Protein AF-A0A662LG31-F1 (afdb_monomer)

Mean predicted aligned error: 2.7 Å

Solvent-accessible surface area (backbone atoms only — not comparable to full-atom values): 3878 Å² total; per-residue (Å²): 126,45,72,50,76,45,84,39,51,54,90,47,51,74,58,52,60,54,51,55,65,34,80,56,38,53,74,37,51,74,47,78,45,49,28,63,84,69,80,36,100,50,75,32,31,38,40,36,37,36,36,52,63,69,28,43,52,52,43,55,58,54,49,54,71,65,77,106

Sequence (68 aa):
MVYAIFEVKKEDKSKIEKVLKDDLVSRQSITTREASALDIDKDVIYVKIEGSEEGVNRAEELFKEISA

Nearest PDB structures (foldseek):
  3ta0-assembly2_F  TM=6.985E-01  e=2.536E-01  Archaeoglobus fulgidus DSM 4304
  3ncp-assembly3_C  TM=6.730E-01  e=4.507E-01  Archaeoglobus fulgidus
  1gnk-assembly1_A  TM=6.548E-01  e=5.458E-01  Escherichia coli
  2xzw-assembly2_E  TM=7.088E-01  e=2.695E+00  Synechococcus elongatus PCC 7942 = FACHB-805
  4ush-assembly1_B  TM=6.145E-01  e=2.372E+00  Chlamydomonas reinhardtii

Structure (mmCIF, N/CA/C/O backbone):
data_AF-A0A662LG31-F1
#
_entry.id   AF-A0A662LG31-F1
#
loop_
_atom_site.group_PDB
_atom_site.id
_atom_site.type_symbol
_atom_site.label_atom_id
_atom_site.label_alt_id
_atom_site.label_comp_id
_atom_site.label_asym_id
_atom_site.label_entity_id
_atom_site.label_seq_id
_atom_site.pdbx_PDB_ins_code
_atom_site.Cartn_x
_atom_site.Cartn_y
_atom_site.Cartn_z
_atom_site.occupancy
_atom_site.B_iso_or_equiv
_atom_site.auth_seq_id
_atom_site.auth_comp_id
_atom_site.auth_asym_id
_atom_site.auth_atom_id
_atom_site.pdbx_PDB_model_num
ATOM 1 N N . MET A 1 1 ? 1.542 -4.177 -16.904 1.00 80.44 1 MET A N 1
ATOM 2 C CA . MET A 1 1 ? 1.443 -3.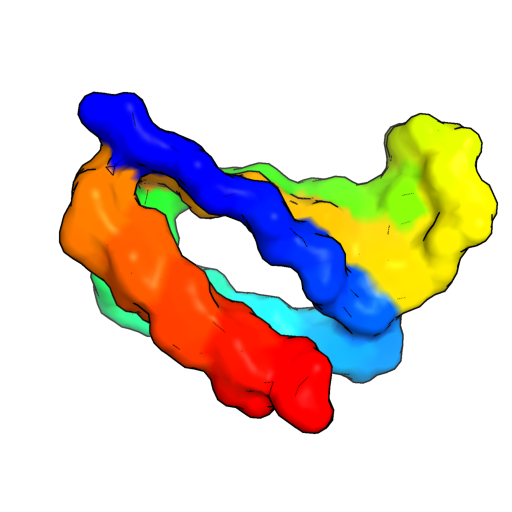264 -15.747 1.00 80.44 1 MET A CA 1
ATOM 3 C C . MET A 1 1 ? 0.429 -3.870 -14.803 1.00 80.44 1 MET A C 1
ATOM 5 O O . MET A 1 1 ? -0.602 -4.333 -15.282 1.00 80.44 1 MET A O 1
ATOM 9 N N . VAL A 1 2 ? 0.770 -3.959 -13.524 1.00 97.81 2 VAL A N 1
ATOM 10 C CA . VAL A 1 2 ? -0.042 -4.609 -12.483 1.00 97.81 2 VAL A CA 1
AT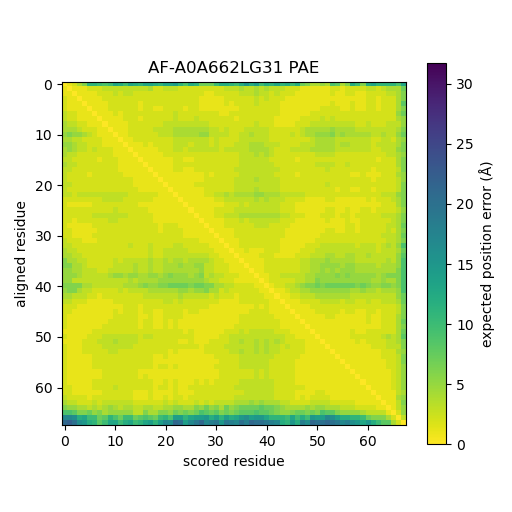OM 11 C C . VAL A 1 2 ? -0.245 -3.643 -11.320 1.00 97.81 2 VAL A C 1
ATOM 13 O O . VAL A 1 2 ? 0.433 -2.614 -11.251 1.00 97.81 2 VAL A O 1
ATOM 16 N N . TYR A 1 3 ? -1.181 -3.956 -10.427 1.00 98.19 3 TYR A N 1
ATOM 17 C CA . TYR A 1 3 ? -1.417 -3.169 -9.223 1.00 98.19 3 TYR A CA 1
ATOM 18 C C . TY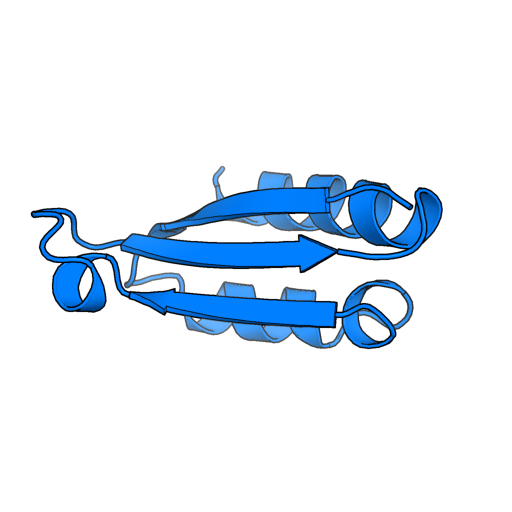R A 1 3 ? -1.794 -4.054 -8.036 1.00 98.19 3 TYR A C 1
ATOM 20 O O . TYR A 1 3 ? -2.347 -5.138 -8.216 1.00 98.19 3 TYR A O 1
ATOM 28 N N . ALA A 1 4 ? -1.551 -3.540 -6.833 1.00 97.62 4 ALA A N 1
ATOM 29 C CA . ALA A 1 4 ? -2.029 -4.097 -5.573 1.00 97.62 4 ALA A CA 1
ATOM 30 C C . ALA A 1 4 ? -2.582 -2.977 -4.679 1.00 97.62 4 ALA A C 1
ATOM 32 O O . ALA A 1 4 ? -2.184 -1.813 -4.79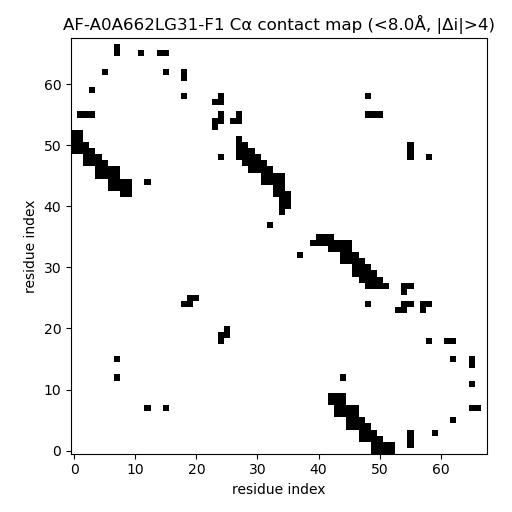8 1.00 97.62 4 ALA A O 1
ATOM 33 N N . ILE A 1 5 ? -3.523 -3.327 -3.800 1.00 97.38 5 ILE A N 1
ATOM 34 C CA . ILE A 1 5 ? -4.065 -2.429 -2.775 1.00 97.38 5 ILE A CA 1
ATOM 35 C C . ILE A 1 5 ? -3.848 -3.081 -1.417 1.00 97.38 5 ILE A C 1
ATOM 37 O O . ILE A 1 5 ? -4.286 -4.207 -1.189 1.00 97.38 5 ILE A O 1
ATOM 41 N N . PHE A 1 6 ? -3.206 -2.346 -0.520 1.00 96.50 6 PHE A N 1
ATOM 42 C CA . PHE A 1 6 ? -2.919 -2.773 0.841 1.00 96.50 6 PHE A CA 1
ATOM 43 C C . PHE A 1 6 ? -3.832 -2.032 1.814 1.00 96.50 6 PHE A C 1
ATOM 45 O O . PHE A 1 6 ? -3.982 -0.815 1.713 1.00 96.50 6 PHE A O 1
ATOM 52 N N . GLU A 1 7 ? -4.436 -2.762 2.749 1.00 95.38 7 GLU A N 1
ATOM 53 C CA . GLU A 1 7 ? -5.183 -2.210 3.882 1.00 95.38 7 GLU A CA 1
ATOM 54 C C . GLU A 1 7 ? -4.261 -2.227 5.107 1.00 95.38 7 GLU A C 1
ATOM 56 O O . GLU A 1 7 ? -3.794 -3.286 5.523 1.00 95.38 7 GLU A O 1
ATOM 61 N N . VAL A 1 8 ? -3.965 -1.056 5.671 1.00 94.88 8 VAL A N 1
ATOM 62 C CA . VAL A 1 8 ? -3.073 -0.916 6.831 1.00 94.88 8 VAL A CA 1
ATOM 63 C C . VAL A 1 8 ? -3.793 -0.143 7.923 1.00 94.88 8 VAL A C 1
ATOM 65 O O . VAL A 1 8 ? -4.436 0.866 7.642 1.00 94.88 8 VAL A O 1
ATOM 68 N N . LYS A 1 9 ? -3.695 -0.583 9.179 1.00 94.50 9 LYS A N 1
ATOM 69 C CA . LYS A 1 9 ? -4.305 0.144 10.298 1.00 94.50 9 LYS A CA 1
ATOM 70 C C . LYS A 1 9 ? -3.740 1.557 10.403 1.00 94.50 9 LYS A C 1
ATOM 72 O O . LYS A 1 9 ? -2.550 1.781 10.175 1.00 94.50 9 LYS A O 1
ATOM 77 N N . LYS A 1 10 ? -4.574 2.518 10.798 1.00 91.62 10 LYS A N 1
ATOM 78 C CA . LYS A 1 10 ? -4.155 3.924 10.893 1.00 91.62 10 LYS A CA 1
ATOM 79 C C . LYS A 1 10 ? -3.013 4.147 11.895 1.00 91.62 10 LYS A C 1
ATOM 81 O O . LYS A 1 10 ? -2.157 4.999 11.657 1.00 91.62 10 LYS A O 1
ATOM 86 N N . GLU A 1 11 ? -2.947 3.344 12.960 1.00 92.69 11 GLU A N 1
ATOM 87 C CA . GLU A 1 11 ? -1.844 3.344 13.938 1.00 92.69 11 GLU A CA 1
ATOM 88 C C . GLU A 1 11 ? -0.474 3.010 13.312 1.00 92.69 11 GLU A C 1
ATOM 90 O O . GLU A 1 11 ? 0.558 3.544 13.724 1.00 92.69 11 GLU A O 1
ATOM 95 N 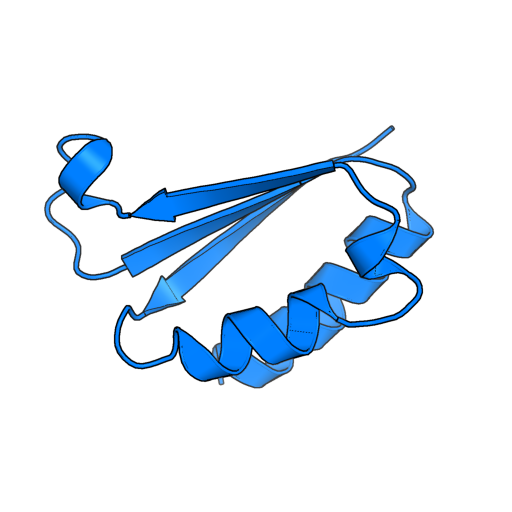N . ASP A 1 12 ? -0.463 2.218 12.239 1.00 93.12 12 ASP A N 1
ATOM 96 C CA . ASP A 1 12 ? 0.740 1.761 11.542 1.00 93.12 12 ASP A CA 1
ATOM 97 C C . ASP A 1 12 ? 1.174 2.698 10.404 1.00 93.12 12 ASP A C 1
ATOM 99 O O . ASP A 1 12 ? 2.064 2.366 9.617 1.00 93.12 12 ASP A O 1
ATOM 103 N N . LYS A 1 13 ? 0.617 3.915 10.327 1.00 90.69 13 LYS A N 1
ATOM 104 C CA . LYS A 1 13 ? 0.965 4.914 9.300 1.00 90.69 13 LYS A CA 1
ATOM 105 C C . LYS A 1 13 ? 2.474 5.151 9.173 1.00 90.69 13 LYS A C 1
ATOM 107 O O . LYS A 1 13 ? 2.988 5.309 8.070 1.00 90.69 13 LYS A O 1
ATOM 112 N N . SER A 1 14 ? 3.205 5.131 10.288 1.00 92.38 14 SER A N 1
ATOM 113 C CA . SER A 1 14 ? 4.667 5.291 10.282 1.00 92.38 14 SER A CA 1
ATOM 114 C C . SER A 1 14 ? 5.410 4.133 9.601 1.00 92.38 14 SER A C 1
ATOM 116 O O . SER A 1 14 ? 6.503 4.336 9.070 1.00 92.38 14 SER A O 1
ATOM 118 N N . LYS A 1 15 ? 4.833 2.925 9.594 1.00 94.19 15 LYS A N 1
ATOM 119 C CA . LYS A 1 15 ? 5.374 1.756 8.896 1.00 94.19 15 LYS A CA 1
ATOM 120 C C . LYS A 1 15 ? 5.128 1.857 7.388 1.00 94.19 15 LYS A C 1
ATOM 122 O O . LYS A 1 15 ? 6.035 1.539 6.626 1.00 94.19 15 LYS A O 1
ATOM 127 N N . ILE A 1 16 ? 3.977 2.394 6.960 1.00 94.88 16 ILE A N 1
ATOM 128 C CA . ILE A 1 16 ? 3.683 2.669 5.538 1.00 94.88 16 ILE A CA 1
ATOM 129 C C . ILE A 1 16 ? 4.788 3.537 4.925 1.00 94.88 16 ILE A C 1
ATOM 131 O O . ILE A 1 16 ? 5.375 3.171 3.911 1.00 94.88 16 ILE A O 1
ATOM 135 N N . GLU A 1 17 ? 5.139 4.645 5.583 1.00 94.00 17 GLU A N 1
ATOM 136 C CA . GLU A 1 17 ? 6.187 5.573 5.127 1.00 94.00 17 GLU A CA 1
ATOM 137 C C . GLU A 1 17 ? 7.554 4.901 4.921 1.00 94.00 17 GLU A C 1
ATOM 139 O O . GLU A 1 17 ? 8.353 5.365 4.108 1.00 94.00 17 GLU A O 1
ATOM 144 N N . LYS A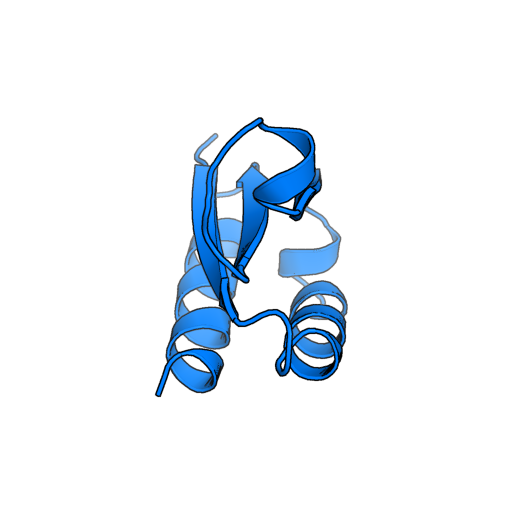 1 18 ? 7.850 3.814 5.646 1.00 95.12 18 LYS A N 1
ATOM 145 C CA . LYS A 1 18 ? 9.086 3.045 5.445 1.00 95.12 18 LYS A CA 1
ATOM 146 C C . LYS A 1 18 ? 9.033 2.231 4.155 1.00 95.12 18 LYS A C 1
ATOM 148 O O . LYS A 1 18 ? 10.015 2.237 3.422 1.00 95.12 18 LYS A O 1
ATOM 153 N N . VAL A 1 19 ? 7.899 1.594 3.853 1.00 96.38 19 VAL A N 1
ATOM 154 C CA . VAL A 1 19 ? 7.710 0.837 2.601 1.00 96.38 19 VAL A CA 1
ATOM 155 C C . VAL A 1 19 ? 7.784 1.751 1.393 1.00 96.38 19 VAL A C 1
ATOM 157 O O . VAL A 1 19 ? 8.459 1.437 0.421 1.00 96.38 19 VAL A O 1
ATOM 160 N N . LEU A 1 20 ? 7.138 2.916 1.466 1.00 96.12 20 LEU A N 1
ATOM 161 C CA . LEU A 1 20 ? 7.100 3.857 0.345 1.00 96.12 20 LEU A CA 1
ATOM 162 C C . LEU A 1 20 ? 8.471 4.472 0.018 1.00 96.12 20 LEU A C 1
ATOM 164 O O . LEU A 1 20 ? 8.628 5.068 -1.043 1.00 96.12 20 LEU A O 1
ATOM 168 N N . LYS A 1 21 ? 9.459 4.324 0.910 1.00 96.62 21 LYS A N 1
ATOM 169 C CA . LYS A 1 21 ? 10.853 4.742 0.702 1.00 96.62 21 LYS A CA 1
ATOM 170 C C . LYS A 1 21 ? 11.754 3.633 0.157 1.00 96.62 21 LYS A C 1
ATOM 172 O O . LYS A 1 21 ? 12.923 3.907 -0.104 1.00 96.62 21 LYS A O 1
ATOM 177 N N . ASP A 1 22 ? 11.252 2.408 0.003 1.00 97.81 22 ASP A N 1
ATOM 178 C CA . ASP A 1 22 ? 11.997 1.340 -0.664 1.00 97.81 22 ASP A CA 1
ATOM 179 C C . ASP A 1 22 ? 12.314 1.745 -2.115 1.00 97.81 22 ASP A C 1
ATOM 181 O O . ASP A 1 22 ? 11.509 2.388 -2.796 1.00 97.81 22 ASP A O 1
ATOM 185 N N . ASP A 1 23 ? 13.513 1.401 -2.582 1.00 97.38 23 ASP A N 1
ATOM 186 C CA . ASP A 1 23 ? 14.028 1.843 -3.881 1.00 97.38 23 ASP A CA 1
ATOM 187 C C . ASP A 1 23 ? 13.168 1.361 -5.059 1.00 97.38 23 ASP A C 1
ATOM 189 O O . ASP A 1 23 ? 12.988 2.099 -6.026 1.00 97.38 23 ASP A O 1
ATOM 193 N N . LEU A 1 24 ? 12.588 0.160 -4.980 1.00 97.62 24 LEU A N 1
ATOM 194 C CA . LEU A 1 24 ? 11.743 -0.370 -6.051 1.00 97.62 24 LEU A CA 1
ATOM 195 C C . LEU A 1 24 ? 10.301 0.118 -5.935 1.00 97.62 24 LEU A C 1
ATOM 197 O O . LEU A 1 24 ? 9.667 0.387 -6.958 1.00 97.62 24 LEU A O 1
ATOM 201 N N . VAL A 1 25 ? 9.786 0.256 -4.711 1.00 97.94 25 VAL A N 1
ATOM 202 C CA . VAL A 1 25 ? 8.412 0.723 -4.466 1.00 97.94 25 VAL A CA 1
ATOM 203 C C . VAL A 1 25 ? 8.254 2.203 -4.811 1.00 97.94 25 VAL A C 1
ATOM 205 O O . VAL A 1 25 ? 7.291 2.581 -5.475 1.00 97.94 25 VAL A O 1
ATOM 208 N N . SER A 1 26 ? 9.216 3.041 -4.419 1.00 97.94 26 SER A N 1
ATOM 209 C CA . SER A 1 26 ? 9.182 4.499 -4.625 1.00 97.94 26 SER A CA 1
ATOM 210 C C . SER A 1 26 ? 9.191 4.930 -6.097 1.00 97.94 26 SER A C 1
ATOM 212 O O . SER A 1 26 ? 8.831 6.063 -6.413 1.00 97.94 26 SER A O 1
ATOM 214 N N . ARG A 1 27 ? 9.573 4.028 -7.010 1.00 97.75 27 ARG A N 1
ATOM 215 C CA . ARG A 1 27 ? 9.551 4.242 -8.467 1.00 97.75 27 ARG A CA 1
ATOM 216 C C . ARG A 1 27 ? 8.177 4.001 -9.094 1.00 97.75 27 ARG A C 1
ATOM 218 O O . ARG A 1 27 ? 8.000 4.287 -10.2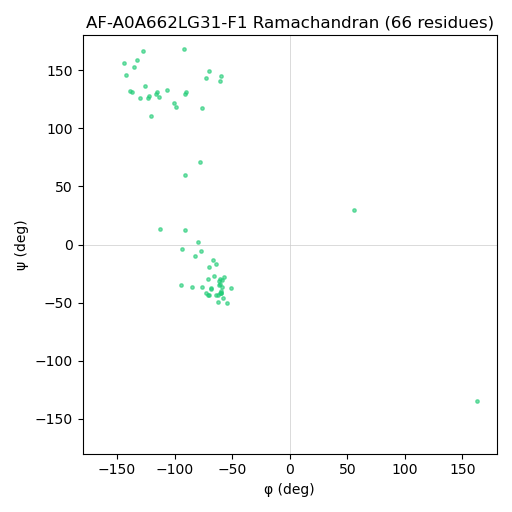77 1.00 97.75 27 ARG A O 1
ATOM 225 N N . GLN A 1 28 ? 7.232 3.446 -8.337 1.00 98.19 28 GLN A N 1
ATOM 226 C CA . GLN A 1 28 ? 5.899 3.098 -8.822 1.00 98.19 28 GLN A CA 1
ATOM 227 C C . GLN A 1 28 ? 4.896 4.233 -8.604 1.00 98.19 28 GLN A C 1
ATOM 229 O O . GLN A 1 28 ? 5.141 5.188 -7.867 1.00 98.19 28 GLN A O 1
ATOM 234 N N . SER A 1 29 ? 3.727 4.110 -9.232 1.00 98.31 29 SER A N 1
ATOM 235 C CA . SER A 1 29 ? 2.599 4.999 -8.967 1.00 98.31 29 SER A CA 1
ATOM 236 C C . SER A 1 29 ? 1.952 4.617 -7.637 1.00 98.31 29 SER A C 1
ATOM 238 O O . SER A 1 29 ? 1.443 3.505 -7.486 1.00 98.31 29 SER A O 1
ATOM 240 N N . ILE A 1 30 ? 1.978 5.536 -6.668 1.00 98.25 30 ILE A N 1
ATOM 241 C CA . ILE A 1 30 ? 1.495 5.315 -5.300 1.00 98.25 30 ILE A CA 1
ATOM 242 C C . ILE A 1 30 ? 0.295 6.228 -5.033 1.00 98.25 30 ILE A C 1
ATOM 244 O O . ILE A 1 30 ? 0.343 7.432 -5.280 1.00 98.25 30 ILE A O 1
ATOM 248 N N . THR A 1 31 ? -0.795 5.674 -4.504 1.00 97.75 31 THR A N 1
ATOM 249 C CA . THR A 1 31 ? -1.959 6.442 -4.038 1.00 97.75 31 THR A CA 1
ATOM 250 C C . THR A 1 31 ? -2.348 6.001 -2.638 1.00 97.75 31 THR A C 1
ATOM 252 O O . THR A 1 31 ? -2.630 4.827 -2.420 1.00 97.75 31 THR A O 1
ATOM 255 N N . THR A 1 32 ? -2.445 6.952 -1.712 1.00 96.19 32 THR A N 1
ATOM 256 C CA . THR A 1 32 ? -2.814 6.686 -0.317 1.00 96.19 32 THR A CA 1
ATOM 257 C C . THR A 1 32 ? -4.132 7.377 0.018 1.00 96.19 32 THR A C 1
ATOM 259 O O . THR A 1 32 ? -4.294 8.570 -0.250 1.00 96.19 32 THR A O 1
ATOM 262 N N . ARG A 1 33 ? -5.087 6.644 0.596 1.00 96.44 33 ARG A N 1
ATOM 263 C CA . ARG A 1 33 ? -6.397 7.169 1.017 1.00 96.44 33 ARG A CA 1
ATOM 264 C C . ARG A 1 33 ? -6.801 6.587 2.363 1.00 96.44 33 ARG A C 1
ATOM 266 O O . ARG A 1 33 ? -6.741 5.381 2.556 1.00 96.44 33 ARG A O 1
ATOM 273 N N . GLU A 1 34 ? -7.245 7.436 3.283 1.00 95.38 34 GLU A N 1
ATOM 274 C CA . GLU A 1 34 ? -7.899 6.963 4.508 1.00 95.38 34 GLU A CA 1
ATOM 275 C C . GLU A 1 34 ? -9.302 6.436 4.174 1.00 95.38 34 GLU A C 1
ATOM 277 O O . GLU A 1 34 ? -9.983 7.004 3.319 1.00 95.38 34 GLU A O 1
ATOM 282 N N . ALA A 1 35 ? -9.744 5.369 4.844 1.00 95.69 35 ALA A N 1
ATOM 283 C CA . ALA A 1 35 ? -11.069 4.781 4.638 1.00 95.69 35 ALA A CA 1
ATOM 284 C C . ALA A 1 35 ? -12.210 5.780 4.903 1.00 95.69 35 ALA A C 1
ATOM 286 O O . ALA A 1 35 ? -13.177 5.824 4.144 1.00 95.69 35 ALA A O 1
ATOM 287 N N . SER A 1 36 ? -12.044 6.658 5.896 1.00 94.00 36 SER A N 1
ATOM 288 C CA . SER A 1 36 ? -12.982 7.747 6.197 1.00 94.00 36 SER A CA 1
ATOM 289 C C . SER A 1 36 ? -13.186 8.716 5.028 1.00 94.00 36 SER A C 1
ATOM 291 O O . SER A 1 36 ? -14.275 9.250 4.859 1.00 94.00 36 SER A O 1
ATOM 293 N N . ALA A 1 37 ? -12.170 8.921 4.182 1.00 94.44 37 ALA A N 1
ATOM 294 C CA . ALA A 1 37 ? -12.273 9.760 2.986 1.00 94.44 37 ALA A CA 1
ATOM 295 C C . ALA A 1 37 ? -13.010 9.070 1.822 1.00 94.44 37 ALA A C 1
ATOM 297 O O . ALA A 1 37 ? -13.215 9.690 0.780 1.00 94.44 37 ALA A O 1
ATOM 298 N N . LEU A 1 38 ? -13.351 7.788 1.980 1.00 93.12 38 LEU A N 1
ATOM 299 C CA . LEU A 1 38 ? -14.108 6.968 1.035 1.00 93.12 38 LEU A CA 1
ATOM 300 C C . LEU A 1 38 ? -15.493 6.591 1.590 1.00 93.12 38 LEU A C 1
ATOM 302 O O . LEU A 1 38 ? -16.113 5.671 1.065 1.00 93.12 38 LEU A O 1
ATOM 306 N N . ASP A 1 39 ? -15.942 7.250 2.666 1.00 94.69 39 ASP A N 1
ATOM 307 C CA . ASP A 1 39 ? -17.178 6.927 3.393 1.00 94.69 39 ASP A CA 1
ATOM 308 C C . ASP A 1 39 ? -17.230 5.466 3.896 1.00 94.69 39 ASP A C 1
ATOM 310 O O . ASP A 1 39 ? -18.296 4.866 4.035 1.00 94.69 39 ASP A O 1
ATOM 314 N N . ILE A 1 40 ? -16.061 4.876 4.184 1.00 94.75 40 ILE A N 1
ATOM 315 C CA . ILE A 1 40 ? -15.927 3.531 4.751 1.00 94.75 40 ILE A CA 1
ATOM 316 C C . ILE A 1 40 ? -15.667 3.651 6.255 1.00 94.75 40 ILE A C 1
ATOM 318 O O . ILE A 1 40 ? -14.659 4.223 6.674 1.00 94.75 40 ILE A O 1
ATOM 322 N N . ASP A 1 41 ? -16.541 3.047 7.062 1.00 93.56 41 ASP A N 1
ATOM 323 C CA . ASP A 1 41 ? -16.423 3.000 8.524 1.00 93.56 41 ASP A CA 1
ATOM 324 C C . ASP A 1 41 ? -15.390 1.949 8.975 1.00 93.56 41 ASP A C 1
ATOM 326 O O . ASP A 1 41 ? -15.711 0.859 9.452 1.00 93.56 41 ASP A O 1
ATOM 330 N N . LYS A 1 42 ? -14.113 2.252 8.726 1.00 94.31 42 LYS A N 1
ATOM 331 C CA . LYS A 1 42 ? -12.945 1.491 9.183 1.00 94.31 42 LYS A CA 1
ATOM 332 C C . LYS A 1 42 ? -11.816 2.451 9.557 1.00 94.31 42 LYS A C 1
ATOM 334 O O . LYS A 1 42 ? -11.600 3.448 8.874 1.00 94.31 42 LYS A O 1
ATOM 339 N N . ASP A 1 43 ? -11.017 2.102 10.563 1.00 94.75 43 ASP A N 1
ATOM 340 C CA . ASP A 1 43 ? -9.824 2.877 10.943 1.00 94.75 43 ASP A CA 1
ATOM 341 C C . ASP A 1 43 ? -8.555 2.387 10.218 1.00 94.75 43 ASP A C 1
ATOM 343 O O . ASP A 1 43 ? -7.583 1.908 10.811 1.00 94.75 43 ASP A O 1
ATOM 347 N N . VAL A 1 44 ? -8.595 2.449 8.885 1.00 95.94 44 VAL A N 1
ATOM 348 C CA . VAL A 1 44 ? -7.529 1.948 8.004 1.00 95.94 44 VAL A CA 1
ATOM 349 C C . VAL A 1 44 ? -7.152 2.962 6.927 1.00 95.94 44 VAL A C 1
ATOM 351 O O . VAL A 1 44 ? -7.912 3.866 6.569 1.00 95.94 44 VAL A O 1
ATOM 354 N N . ILE A 1 45 ? -5.950 2.788 6.394 1.00 96.19 45 ILE A N 1
ATOM 355 C CA . ILE A 1 45 ? -5.388 3.505 5.260 1.00 96.19 45 ILE A CA 1
ATOM 356 C C . ILE A 1 45 ? -5.217 2.496 4.127 1.00 96.19 45 ILE A C 1
ATOM 358 O O . ILE A 1 45 ? -4.570 1.463 4.295 1.00 96.19 45 ILE A O 1
ATOM 362 N N . TYR A 1 46 ? -5.771 2.819 2.966 1.00 97.06 46 TYR A N 1
ATOM 363 C CA . TYR A 1 46 ? -5.544 2.085 1.734 1.00 97.06 46 TYR A CA 1
ATOM 364 C C . TYR A 1 46 ? -4.348 2.663 0.988 1.00 97.06 46 TYR A C 1
ATOM 366 O O . TYR A 1 46 ? -4.271 3.875 0.765 1.00 97.06 46 TYR A O 1
ATOM 374 N N . VAL A 1 47 ? -3.442 1.787 0.565 1.00 97.69 47 VAL A N 1
ATOM 375 C CA . VAL A 1 47 ? -2.275 2.131 -0.250 1.00 97.69 47 VAL A CA 1
ATOM 376 C C . VAL A 1 47 ? -2.363 1.354 -1.556 1.00 97.69 47 VAL A C 1
ATOM 378 O O . VAL A 1 47 ? -2.223 0.135 -1.560 1.00 97.69 47 VAL A O 1
ATOM 381 N N . LYS A 1 48 ? -2.611 2.045 -2.669 1.00 98.06 48 LYS A N 1
ATOM 382 C CA . LYS A 1 48 ? -2.535 1.468 -4.014 1.00 98.06 48 LYS A CA 1
ATOM 383 C C . LYS A 1 48 ? -1.132 1.668 -4.568 1.00 98.06 48 LYS A C 1
ATOM 385 O O . LYS A 1 48 ? -0.651 2.801 -4.583 1.00 98.06 48 LYS A O 1
ATOM 390 N N . ILE A 1 49 ? -0.531 0.596 -5.072 1.00 98.25 49 ILE A N 1
ATOM 391 C CA . ILE A 1 49 ? 0.737 0.628 -5.807 1.00 98.25 49 ILE A CA 1
ATOM 392 C C . ILE A 1 49 ? 0.500 0.022 -7.183 1.00 98.25 49 ILE A C 1
ATOM 394 O O . ILE A 1 49 ? -0.048 -1.071 -7.295 1.00 98.25 49 ILE A O 1
ATOM 398 N N . GLU A 1 50 ? 0.886 0.747 -8.227 1.00 98.44 50 GLU A N 1
ATOM 399 C CA . GLU A 1 50 ? 0.660 0.385 -9.624 1.00 98.44 50 GLU A CA 1
ATOM 400 C C . GLU A 1 50 ? 1.922 0.652 -10.447 1.00 98.44 50 GLU A C 1
ATOM 402 O O . GLU A 1 50 ? 2.512 1.732 -10.363 1.00 98.44 50 GLU A O 1
ATOM 407 N N . GLY A 1 51 ? 2.350 -0.328 -11.243 1.00 97.94 51 GLY A N 1
ATOM 408 C CA . GLY A 1 51 ? 3.583 -0.204 -12.014 1.00 97.94 51 GLY A CA 1
ATOM 409 C C . GLY A 1 51 ? 4.137 -1.530 -12.526 1.00 97.94 51 GLY A C 1
ATOM 410 O O . GLY A 1 51 ? 3.407 -2.347 -13.109 1.00 97.94 51 GLY A O 1
ATOM 411 N N . SER A 1 52 ? 5.452 -1.709 -12.372 1.00 98.19 52 SER A N 1
ATOM 412 C CA . SER A 1 52 ? 6.137 -2.944 -12.760 1.00 98.19 52 SER A CA 1
ATOM 413 C C . SER A 1 52 ? 5.764 -4.105 -11.836 1.00 98.19 52 SER A C 1
ATOM 415 O O . SER A 1 52 ? 5.493 -3.91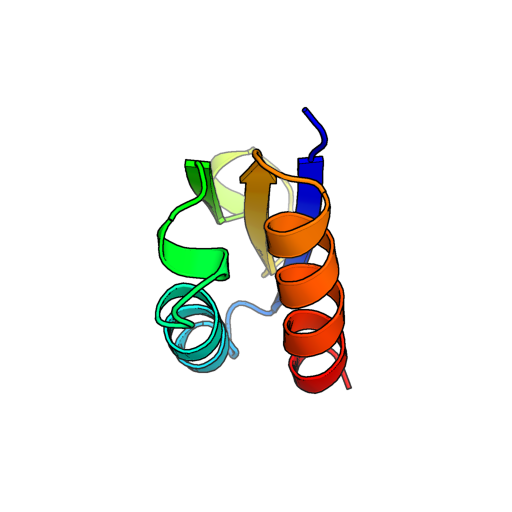3 -10.653 1.00 98.19 52 SER A O 1
ATOM 417 N N . GLU A 1 53 ? 5.771 -5.322 -12.380 1.00 98.06 53 GLU A N 1
ATOM 418 C CA . GLU A 1 53 ? 5.497 -6.541 -11.609 1.00 98.06 53 GLU A CA 1
ATOM 419 C C . GLU A 1 53 ? 6.501 -6.723 -10.467 1.00 98.06 53 GLU A C 1
ATOM 421 O O . GLU A 1 53 ? 6.109 -6.977 -9.337 1.00 98.06 53 GLU A O 1
ATOM 426 N N . GLU A 1 54 ? 7.782 -6.459 -10.728 1.00 98.00 54 GLU A N 1
ATOM 427 C CA . GLU A 1 54 ? 8.839 -6.463 -9.712 1.00 98.00 54 GLU A CA 1
ATOM 428 C C . GLU A 1 54 ? 8.563 -5.472 -8.568 1.00 98.00 54 GLU A C 1
ATOM 430 O O . GLU A 1 54 ? 8.670 -5.831 -7.398 1.00 98.00 54 GLU A O 1
ATOM 435 N N . GLY A 1 55 ? 8.160 -4.237 -8.888 1.00 98.12 55 GLY A N 1
ATOM 436 C CA . GLY A 1 55 ? 7.885 -3.212 -7.882 1.00 98.12 55 GLY A CA 1
ATOM 437 C C . GLY A 1 55 ? 6.647 -3.515 -7.040 1.00 98.12 55 GLY A C 1
ATOM 438 O O . GLY A 1 55 ? 6.647 -3.270 -5.834 1.00 98.12 55 GLY A O 1
ATOM 439 N N . VAL A 1 56 ? 5.604 -4.074 -7.659 1.00 98.19 56 VAL A N 1
ATOM 440 C CA . VAL A 1 56 ? 4.390 -4.489 -6.944 1.00 98.19 56 VAL A CA 1
ATOM 441 C C . VAL A 1 56 ? 4.662 -5.720 -6.076 1.00 98.19 56 VAL A C 1
ATOM 443 O O . VAL A 1 56 ? 4.293 -5.700 -4.906 1.00 98.19 56 VAL A O 1
ATOM 446 N N . ASN A 1 57 ? 5.390 -6.725 -6.572 1.00 98.00 57 ASN A N 1
ATOM 447 C CA . ASN A 1 57 ? 5.782 -7.895 -5.775 1.00 98.00 57 ASN A CA 1
ATOM 448 C C . ASN A 1 57 ? 6.635 -7.489 -4.564 1.00 98.00 57 ASN A C 1
ATOM 450 O O . ASN A 1 57 ? 6.394 -7.953 -3.451 1.00 98.00 57 ASN A O 1
ATOM 454 N N . ARG A 1 58 ? 7.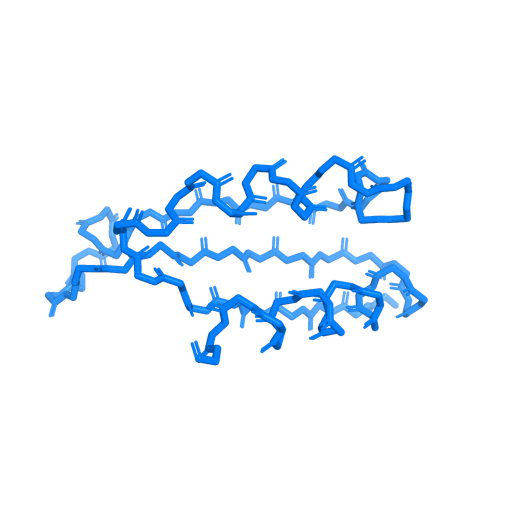579 -6.556 -4.749 1.00 97.88 58 ARG A N 1
ATOM 455 C CA . ARG A 1 58 ? 8.370 -6.000 -3.644 1.00 97.88 58 ARG A CA 1
ATOM 456 C C . ARG A 1 58 ? 7.493 -5.312 -2.597 1.00 97.88 58 ARG A C 1
ATOM 458 O O . ARG A 1 58 ? 7.720 -5.477 -1.399 1.00 97.88 58 ARG A O 1
ATOM 465 N N . ALA A 1 59 ? 6.486 -4.554 -3.030 1.00 97.62 59 ALA A N 1
ATOM 466 C CA . ALA A 1 59 ? 5.527 -3.952 -2.112 1.00 97.62 59 ALA A CA 1
ATOM 467 C C . ALA A 1 59 ? 4.745 -5.018 -1.329 1.00 97.62 59 ALA A C 1
ATOM 469 O O . ALA A 1 59 ? 4.597 -4.883 -0.117 1.00 97.62 59 ALA A O 1
ATOM 470 N N . GLU A 1 60 ? 4.289 -6.090 -1.983 1.00 96.94 60 GLU A N 1
ATOM 471 C CA . GLU A 1 60 ? 3.573 -7.180 -1.311 1.00 96.94 60 GLU A CA 1
ATOM 472 C C . GLU A 1 60 ? 4.403 -7.851 -0.212 1.00 96.94 60 GLU A C 1
ATOM 474 O O . GLU A 1 60 ? 3.864 -8.161 0.850 1.00 96.94 60 GLU A O 1
ATOM 479 N N . GLU A 1 61 ? 5.700 -8.066 -0.438 1.00 96.88 61 GLU A N 1
ATOM 480 C CA . GLU A 1 61 ? 6.605 -8.604 0.582 1.00 96.88 61 GLU A CA 1
ATOM 481 C C . GLU A 1 61 ? 6.704 -7.672 1.795 1.00 96.88 61 GLU A C 1
ATOM 483 O O . GLU A 1 61 ? 6.498 -8.107 2.926 1.00 96.88 61 GLU A O 1
ATOM 488 N N . LEU A 1 62 ? 6.945 -6.381 1.560 1.00 96.56 62 LEU A N 1
ATOM 489 C CA . LEU A 1 62 ? 7.131 -5.393 2.626 1.00 96.56 62 LEU A CA 1
ATOM 490 C C . LEU A 1 62 ? 5.848 -5.124 3.424 1.00 96.56 62 LEU A C 1
ATOM 492 O O . LEU A 1 62 ? 5.894 -4.959 4.642 1.00 96.56 62 LEU A O 1
ATOM 496 N N . PHE A 1 63 ? 4.686 -5.088 2.767 1.00 95.25 63 PHE A N 1
ATOM 497 C CA . PHE A 1 63 ? 3.412 -4.895 3.464 1.00 95.25 63 PHE A CA 1
ATOM 498 C C . PHE A 1 63 ? 3.002 -6.123 4.289 1.00 95.25 63 PHE A C 1
ATOM 500 O O . PHE A 1 63 ? 2.404 -5.947 5.351 1.00 95.25 63 PHE A O 1
ATOM 507 N N . LYS A 1 64 ? 3.383 -7.348 3.891 1.00 91.81 64 LYS A N 1
ATOM 508 C CA . LYS A 1 64 ? 3.177 -8.553 4.721 1.00 91.81 64 LYS A CA 1
ATOM 509 C C . LYS A 1 64 ? 3.909 -8.474 6.062 1.00 91.81 64 LYS A C 1
ATOM 511 O O . LYS A 1 64 ? 3.376 -8.953 7.056 1.00 91.81 64 LYS A O 1
ATOM 516 N N . GLU A 1 65 ? 5.084 -7.845 6.114 1.00 88.38 65 GLU A N 1
ATOM 517 C CA . GLU A 1 65 ? 5.840 -7.652 7.363 1.00 88.38 65 GLU A CA 1
ATOM 518 C C . GLU A 1 65 ? 5.180 -6.641 8.317 1.00 88.38 65 GLU A C 1
ATOM 520 O O . GLU A 1 65 ? 5.474 -6.621 9.511 1.00 88.38 65 GLU A O 1
ATOM 525 N N . ILE A 1 66 ? 4.291 -5.787 7.801 1.00 83.69 66 ILE A N 1
ATOM 526 C CA . ILE A 1 66 ? 3.626 -4.723 8.565 1.00 83.69 66 ILE A CA 1
ATOM 527 C C . ILE A 1 66 ? 2.268 -5.167 9.095 1.00 83.69 66 ILE A C 1
ATOM 529 O O . ILE A 1 66 ? 1.884 -4.742 10.183 1.00 83.69 66 ILE A O 1
ATOM 533 N N . SER A 1 67 ? 1.559 -5.997 8.332 1.00 66.69 67 SER A N 1
ATOM 534 C CA . SER A 1 67 ? 0.251 -6.550 8.694 1.00 66.69 67 SER A CA 1
ATOM 535 C C . SER A 1 67 ? 0.324 -7.750 9.657 1.00 66.69 67 SER A C 1
ATOM 537 O O . SER A 1 67 ? -0.725 -8.326 9.951 1.00 66.69 67 SER A O 1
ATOM 539 N N . ALA A 1 68 ? 1.527 -8.138 10.102 1.00 46.72 68 ALA A N 1
ATOM 540 C CA . ALA A 1 68 ? 1.782 -9.239 11.037 1.00 46.72 68 ALA A CA 1
ATOM 541 C C . ALA A 1 68 ? 1.480 -8.882 12.503 1.00 46.72 68 ALA A C 1
ATOM 543 O O . ALA A 1 68 ? 1.752 -7.729 12.916 1.00 46.72 68 ALA A O 1
#

Foldseek 3Di:
DDKDKAKAALVLVVLVVVLCPPPLQVPWDWDKDACVNVVHPGRIIIIMTDDDPVNRVSSVVSSVVRVD

Secondary structure (DSSP, 8-state):
-EEEEEEEEGGGHHHHHHHTTSTTTTTSEEEEEEGGGGT--SSEEEEEEEE-HHHHHHHHHHHHTT--

Radius of gyration: 11.46 Å; Cα contacts (8 Å, |Δi|>4): 109; chains: 1; bounding box: 31×19×30 Å

pLDDT: mean 94.46, std 7.5, range [46.72, 98.44]